Protein AF-X1JDF6-F1 (afdb_monomer_lite)

Foldseek 3Di:
DVDDDDDDDDCCCVVPFADPVDPPAGNVVLVQVVCVVVVPALVNLLVVLLVVLVVLVVCQVVCVCVVFFDWDWDQDPVGIDIDGGDDPSVPDDSVCSVVFQADRDNPGRDGPSSDDDDDDDDHDDDDDDPVVCVVVVHDDPDDQLFFFFFDDDPSNVVCRVVVRVVVRQVSSVHDPVVD

Organism: NCBI:txid412755

Sequence (179 aa):
YRIGHDRIFDHMMLDGLEDAYEPGRSMGTFGEDCAAKYQFTREQQDHFATTSAQRAVAATTSGAFDAEITPVTVASRKGEAVIRTDEAPGKVKLDKIPTLKPAFKKDGTITAASSSSISDGAAALVLMRASSAAERGLSPLARIVSHAVFAHEPSWFATAPIGATQKALARAGWSVQDV

Structure (mmCIF, N/CA/C/O backbone):
data_AF-X1JDF6-F1
#
_entry.id   AF-X1JDF6-F1
#
loop_
_atom_site.group_PDB
_atom_site.id
_atom_site.type_symbol
_atom_site.label_atom_id
_atom_site.label_alt_id
_atom_site.label_comp_id
_atom_site.label_asym_id
_atom_site.label_entity_id
_atom_site.label_seq_id
_atom_site.pdbx_PDB_ins_code
_atom_site.Cartn_x
_atom_site.Cartn_y
_atom_site.Cartn_z
_atom_site.occupancy
_atom_site.B_iso_or_equiv
_atom_site.auth_seq_id
_atom_site.auth_comp_id
_atom_site.auth_asym_id
_atom_site.auth_atom_id
_atom_site.pdbx_PDB_model_num
ATOM 1 N N . TYR A 1 1 ? 27.705 -24.446 5.074 1.00 73.88 1 TYR A N 1
ATOM 2 C CA . TYR A 1 1 ? 28.050 -25.491 4.082 1.00 73.88 1 TYR A CA 1
ATOM 3 C C . TYR A 1 1 ? 29.307 -26.207 4.511 1.00 73.88 1 TYR A C 1
ATOM 5 O O . TYR A 1 1 ? 30.134 -25.596 5.172 1.00 73.88 1 TYR A O 1
ATOM 13 N N . ARG A 1 2 ? 29.445 -27.492 4.172 1.00 83.31 2 ARG A N 1
ATOM 14 C CA . ARG A 1 2 ? 30.627 -28.289 4.540 1.00 83.31 2 ARG A CA 1
ATOM 15 C C . ARG A 1 2 ? 31.904 -27.772 3.856 1.00 83.31 2 ARG A C 1
ATOM 17 O O . ARG A 1 2 ? 32.936 -27.710 4.505 1.00 83.31 2 ARG A O 1
ATOM 24 N N . ILE A 1 3 ? 31.814 -27.373 2.584 1.00 90.31 3 ILE A N 1
ATOM 25 C CA . ILE A 1 3 ? 32.816 -26.612 1.814 1.00 90.31 3 ILE A CA 1
ATOM 26 C C . ILE A 1 3 ? 32.129 -26.109 0.522 1.00 90.31 3 ILE A C 1
ATOM 28 O O . ILE A 1 3 ? 31.373 -26.877 -0.070 1.00 90.31 3 ILE A O 1
ATOM 32 N N . GLY A 1 4 ? 32.316 -24.848 0.109 1.00 93.50 4 GLY A N 1
ATOM 33 C CA . GLY A 1 4 ? 31.694 -24.269 -1.103 1.00 93.50 4 GLY A CA 1
ATOM 34 C C . GLY A 1 4 ? 31.010 -22.908 -0.896 1.00 93.50 4 GLY A C 1
ATOM 35 O O . GLY A 1 4 ? 30.831 -22.469 0.240 1.00 93.50 4 GLY A O 1
ATOM 36 N N . HIS A 1 5 ? 30.656 -22.239 -2.000 1.00 94.12 5 HIS A N 1
ATOM 37 C CA . HIS A 1 5 ? 29.912 -20.970 -2.000 1.00 94.12 5 HIS A CA 1
ATOM 38 C C . HIS A 1 5 ? 28.422 -21.175 -1.724 1.00 94.12 5 HIS A C 1
ATOM 40 O O . HIS A 1 5 ? 27.876 -22.231 -2.036 1.00 94.12 5 HIS A O 1
ATOM 46 N N . ASP A 1 6 ? 27.772 -20.134 -1.204 1.00 94.69 6 ASP A N 1
ATOM 47 C CA . ASP A 1 6 ? 26.321 -20.086 -1.056 1.00 94.69 6 ASP A CA 1
ATOM 48 C C . ASP A 1 6 ? 25.764 -18.658 -1.212 1.00 94.69 6 ASP A C 1
ATOM 50 O O . ASP A 1 6 ? 26.532 -17.698 -1.328 1.00 94.69 6 ASP A O 1
ATOM 54 N N . ARG A 1 7 ? 24.433 -18.530 -1.246 1.00 92.38 7 ARG A N 1
ATOM 55 C CA . ARG A 1 7 ? 23.670 -17.286 -1.353 1.00 92.38 7 ARG A CA 1
ATOM 56 C C . ARG A 1 7 ? 23.027 -16.915 -0.018 1.00 92.38 7 ARG A C 1
ATOM 58 O O . ARG A 1 7 ? 22.462 -17.752 0.673 1.00 92.38 7 ARG A O 1
ATOM 65 N N . ILE A 1 8 ? 23.054 -15.625 0.296 1.00 94.75 8 ILE A N 1
ATOM 66 C CA . ILE A 1 8 ? 22.230 -15.037 1.355 1.00 94.75 8 ILE A CA 1
ATOM 67 C C . ILE A 1 8 ? 20.992 -14.454 0.680 1.00 94.75 8 ILE A C 1
ATOM 69 O O . ILE A 1 8 ? 21.126 -13.699 -0.284 1.00 94.75 8 ILE A O 1
ATOM 73 N N . PHE A 1 9 ? 19.811 -14.814 1.173 1.00 94.25 9 PHE A N 1
ATOM 74 C CA . PHE A 1 9 ? 18.543 -14.314 0.656 1.00 94.25 9 PHE A CA 1
ATOM 75 C C . PHE A 1 9 ? 18.044 -13.136 1.490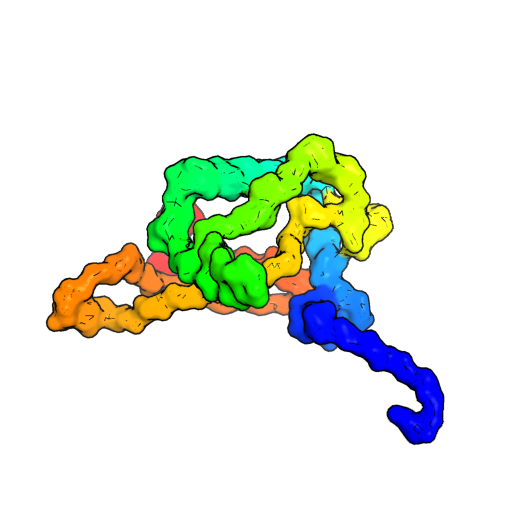 1.00 94.25 9 PHE A C 1
ATOM 77 O O . PHE A 1 9 ? 18.153 -13.136 2.717 1.00 94.25 9 PHE A O 1
ATOM 84 N N . ASP A 1 10 ? 17.487 -12.140 0.807 1.00 95.69 10 ASP A N 1
ATOM 85 C CA . ASP A 1 10 ? 16.734 -11.062 1.436 1.00 95.69 10 ASP A CA 1
ATOM 86 C C . ASP A 1 10 ? 15.308 -11.561 1.704 1.00 95.69 10 ASP A C 1
ATOM 88 O O . ASP A 1 10 ? 14.574 -11.860 0.763 1.00 95.69 10 ASP A O 1
ATOM 92 N N . HIS A 1 11 ? 14.925 -11.672 2.978 1.00 96.19 11 HIS A N 1
ATOM 93 C CA . HIS A 1 11 ? 13.608 -12.185 3.366 1.00 96.19 11 HIS A CA 1
ATOM 94 C C . HIS A 1 11 ? 12.451 -11.278 2.922 1.00 96.19 11 HIS A C 1
ATOM 96 O O . HIS A 1 11 ? 11.382 -11.777 2.599 1.00 96.19 11 HIS A O 1
ATOM 102 N N . MET A 1 12 ? 12.648 -9.957 2.849 1.00 95.69 12 MET A N 1
ATOM 103 C CA . MET A 1 12 ? 11.604 -9.040 2.388 1.00 95.69 12 MET A CA 1
ATOM 104 C C . MET A 1 12 ? 11.273 -9.328 0.923 1.00 95.69 12 MET A C 1
ATOM 106 O O . MET A 1 12 ? 10.104 -9.353 0.538 1.00 95.69 12 MET A O 1
ATOM 110 N N . MET A 1 13 ? 12.307 -9.578 0.114 1.00 93.38 13 MET A N 1
ATOM 111 C CA . MET A 1 13 ? 12.119 -10.006 -1.267 1.00 93.38 13 MET A CA 1
ATOM 112 C C . MET A 1 13 ? 11.518 -11.408 -1.327 1.00 93.38 13 MET A C 1
ATOM 114 O O . MET A 1 13 ? 10.443 -11.567 -1.892 1.00 93.38 13 MET A O 1
ATOM 118 N N . LEU A 1 14 ? 12.170 -12.394 -0.709 1.00 95.25 14 LEU A N 1
ATOM 119 C CA . LEU A 1 14 ? 11.804 -13.806 -0.830 1.00 95.25 14 LEU A CA 1
ATOM 120 C C . LEU A 1 14 ? 10.397 -14.117 -0.299 1.00 95.25 14 LEU A C 1
ATOM 122 O O . LEU A 1 14 ? 9.654 -14.848 -0.946 1.00 95.25 14 LEU A O 1
ATOM 126 N N . ASP A 1 15 ? 10.029 -13.563 0.857 1.00 95.50 15 ASP A N 1
ATOM 127 C CA . ASP A 1 15 ? 8.782 -13.917 1.542 1.00 95.50 15 ASP A CA 1
ATOM 128 C C . ASP A 1 15 ? 7.608 -13.008 1.142 1.00 95.50 15 ASP A C 1
ATOM 130 O O . ASP A 1 15 ? 6.449 -13.384 1.327 1.00 95.50 15 ASP A O 1
ATOM 134 N N . GLY A 1 16 ? 7.885 -11.801 0.628 1.00 95.00 16 GLY A N 1
ATOM 135 C CA . GLY A 1 16 ? 6.864 -10.768 0.418 1.00 95.00 16 GLY A CA 1
ATOM 136 C C . GLY A 1 16 ? 6.737 -10.212 -1.002 1.00 95.00 16 GLY A C 1
ATOM 137 O O . GLY A 1 16 ? 5.656 -9.746 -1.361 1.00 95.00 16 GLY A O 1
ATOM 138 N N . LEU A 1 17 ? 7.809 -10.210 -1.804 1.00 95.38 17 LEU A N 1
ATOM 139 C CA . LEU A 1 17 ? 7.871 -9.443 -3.063 1.00 95.38 17 LEU A CA 1
ATOM 140 C C . LEU A 1 17 ? 8.371 -10.248 -4.270 1.00 95.38 17 LEU A C 1
ATOM 142 O O . LEU A 1 17 ? 8.494 -9.694 -5.368 1.00 95.38 17 LEU A O 1
ATOM 146 N N . GLU A 1 18 ? 8.652 -11.529 -4.085 1.00 94.88 18 GLU A N 1
ATOM 147 C CA . GLU A 1 18 ? 9.045 -12.478 -5.116 1.00 94.88 18 GLU A CA 1
ATOM 148 C C . GLU A 1 18 ? 7.929 -13.501 -5.320 1.00 94.88 18 GLU A C 1
ATOM 150 O O . GLU A 1 18 ? 7.238 -13.893 -4.380 1.00 94.88 18 GLU A O 1
ATOM 155 N N . ASP A 1 19 ? 7.705 -13.896 -6.569 1.00 94.56 19 ASP A N 1
ATOM 156 C CA . ASP A 1 19 ? 6.709 -14.912 -6.871 1.00 94.56 19 ASP A CA 1
ATOM 157 C C . ASP A 1 19 ? 7.171 -16.299 -6.429 1.00 94.56 19 ASP A C 1
ATOM 159 O O . ASP A 1 19 ? 8.287 -16.733 -6.713 1.00 94.56 19 ASP A O 1
ATOM 163 N N . ALA A 1 20 ? 6.270 -17.028 -5.776 1.00 93.62 20 ALA A N 1
ATOM 164 C CA . ALA A 1 20 ? 6.558 -18.363 -5.268 1.00 93.62 20 ALA A CA 1
ATOM 165 C C . ALA A 1 20 ? 6.642 -19.432 -6.377 1.00 93.62 20 ALA A C 1
ATOM 167 O O . ALA A 1 20 ? 7.152 -20.526 -6.128 1.00 93.62 20 ALA A O 1
ATOM 168 N N . TYR A 1 21 ? 6.120 -19.153 -7.577 1.00 93.62 21 TYR A N 1
ATOM 169 C CA . TYR A 1 21 ? 6.057 -20.103 -8.692 1.00 93.62 21 TYR A CA 1
ATOM 170 C C . TYR A 1 21 ? 7.149 -19.852 -9.741 1.00 93.62 21 TYR A C 1
ATOM 172 O O . TYR A 1 21 ? 7.604 -20.796 -10.391 1.00 93.62 21 TYR A O 1
ATOM 180 N N . GLU A 1 22 ? 7.603 -18.607 -9.875 1.00 92.94 22 GLU A N 1
ATOM 181 C CA . GLU A 1 22 ? 8.681 -18.161 -10.755 1.00 92.94 22 GLU A CA 1
ATOM 182 C C . GLU A 1 22 ? 9.842 -17.563 -9.929 1.00 92.94 22 GLU A C 1
ATOM 184 O O . GLU A 1 22 ? 9.920 -16.343 -9.761 1.00 92.94 22 GLU A O 1
ATOM 189 N N . PRO A 1 23 ? 10.784 -18.394 -9.432 1.00 90.56 23 PRO A N 1
ATOM 190 C CA . PRO A 1 23 ? 11.875 -17.931 -8.576 1.00 90.56 23 PRO A CA 1
ATOM 191 C C . PRO A 1 23 ? 12.688 -16.785 -9.191 1.00 90.56 23 PRO A C 1
ATOM 193 O O . PRO A 1 23 ? 13.127 -16.849 -10.343 1.00 90.56 23 PRO A O 1
ATOM 196 N N . GLY A 1 24 ? 12.934 -15.750 -8.396 1.00 89.94 24 GLY A N 1
ATOM 197 C CA . GLY A 1 24 ? 13.622 -14.515 -8.769 1.00 89.94 24 GLY A CA 1
ATOM 198 C C . GLY A 1 24 ? 12.746 -13.476 -9.473 1.00 89.94 24 GLY A C 1
ATOM 199 O O . GLY A 1 24 ? 13.234 -12.385 -9.789 1.00 89.94 24 GLY A O 1
ATOM 200 N N . ARG A 1 25 ? 11.470 -13.773 -9.749 1.00 94.38 25 ARG A N 1
ATOM 201 C CA . ARG A 1 25 ? 10.561 -12.840 -10.418 1.00 94.38 25 ARG A CA 1
ATOM 202 C C . ARG A 1 25 ? 9.895 -11.911 -9.404 1.00 94.38 25 ARG A C 1
ATOM 204 O O . ARG A 1 25 ? 9.072 -12.333 -8.600 1.00 94.38 25 ARG A O 1
ATOM 211 N N . SER A 1 26 ? 10.219 -10.619 -9.467 1.00 94.06 26 SER A N 1
ATOM 212 C CA . SER A 1 26 ? 9.645 -9.627 -8.552 1.00 94.06 26 SER A CA 1
ATOM 213 C C . SER A 1 26 ? 8.203 -9.256 -8.910 1.00 94.06 26 SER A C 1
ATOM 215 O O . SER A 1 26 ? 7.835 -9.196 -10.091 1.00 94.06 26 SER A O 1
ATOM 217 N N . MET A 1 27 ? 7.405 -8.914 -7.892 1.00 94.38 27 MET A N 1
ATOM 218 C CA . MET A 1 27 ? 6.002 -8.497 -8.038 1.00 94.38 27 MET A CA 1
ATOM 219 C C . MET A 1 27 ? 5.808 -7.371 -9.065 1.00 94.38 27 MET A C 1
ATOM 221 O O . MET A 1 27 ? 4.846 -7.375 -9.834 1.00 94.38 27 MET A O 1
ATOM 225 N N . GLY A 1 28 ? 6.751 -6.427 -9.136 1.00 95.38 28 GLY A N 1
ATOM 226 C CA . GLY A 1 28 ? 6.684 -5.307 -10.073 1.00 95.38 28 GLY A CA 1
ATOM 227 C C . GLY A 1 28 ? 6.704 -5.719 -11.549 1.00 95.38 28 GLY A C 1
ATOM 228 O O . GLY A 1 28 ? 6.126 -5.022 -12.380 1.00 95.38 28 GLY A O 1
ATOM 229 N N . THR A 1 29 ? 7.280 -6.877 -11.894 1.00 96.31 29 THR A N 1
ATOM 230 C CA . THR A 1 29 ? 7.260 -7.380 -13.281 1.00 96.31 29 THR A CA 1
ATOM 231 C C . THR A 1 29 ? 5.867 -7.818 -13.734 1.00 96.31 29 THR A C 1
ATOM 233 O O . THR A 1 29 ? 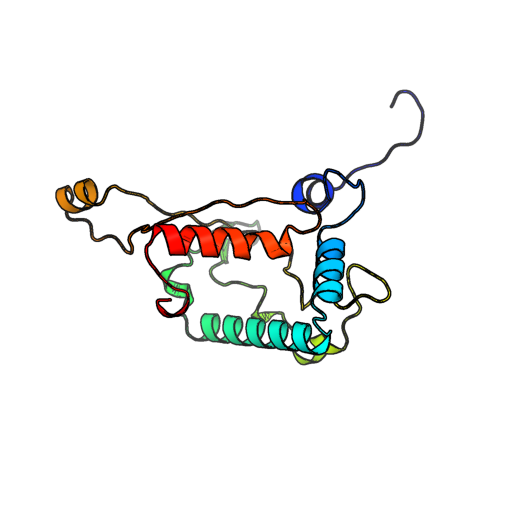5.530 -7.645 -14.901 1.00 96.31 29 THR A O 1
ATOM 236 N N . PHE A 1 30 ? 5.019 -8.325 -12.835 1.00 96.31 30 PHE A N 1
ATOM 237 C CA . PHE A 1 30 ? 3.612 -8.603 -13.153 1.00 96.31 30 PHE A CA 1
ATOM 238 C C . PHE A 1 30 ? 2.794 -7.316 -13.274 1.00 96.31 30 PHE A C 1
ATOM 240 O O . PHE A 1 30 ? 1.851 -7.246 -14.061 1.00 96.31 30 PHE A O 1
ATOM 247 N N . GLY A 1 31 ? 3.180 -6.271 -12.535 1.00 96.69 31 GLY A N 1
ATOM 248 C CA . GLY A 1 31 ? 2.663 -4.920 -12.747 1.00 96.69 31 GLY A CA 1
ATOM 249 C C . GLY A 1 31 ? 2.921 -4.437 -14.176 1.00 96.69 31 GLY A C 1
ATOM 250 O O . GLY A 1 31 ? 2.006 -3.930 -14.820 1.00 96.69 31 GLY A O 1
ATOM 251 N N . GLU A 1 32 ? 4.131 -4.654 -14.701 1.00 97.69 32 GLU A N 1
ATOM 252 C CA . GLU A 1 32 ? 4.469 -4.321 -16.094 1.00 97.69 32 GLU A CA 1
ATOM 253 C C . GLU A 1 32 ? 3.643 -5.135 -17.102 1.00 97.69 32 GLU A C 1
ATOM 255 O O . GLU A 1 32 ? 3.158 -4.579 -18.086 1.00 97.69 32 GLU A O 1
ATOM 260 N N . ASP A 1 33 ? 3.420 -6.429 -16.853 1.00 97.06 33 ASP A N 1
ATOM 261 C CA . ASP A 1 33 ? 2.561 -7.263 -17.709 1.00 97.06 33 ASP A CA 1
ATOM 262 C C . ASP A 1 33 ? 1.105 -6.774 -17.706 1.00 97.06 33 ASP A C 1
ATOM 264 O O . ASP A 1 33 ? 0.447 -6.744 -18.751 1.00 97.06 33 ASP A O 1
ATOM 268 N N . CYS A 1 34 ? 0.603 -6.341 -16.546 1.00 97.25 34 CYS A N 1
ATOM 269 C CA . CYS A 1 34 ? -0.706 -5.709 -16.410 1.00 97.25 34 CYS A CA 1
ATOM 270 C C . CYS A 1 34 ? -0.775 -4.396 -17.199 1.00 97.25 34 CYS A C 1
ATOM 272 O O . CYS A 1 34 ? -1.682 -4.219 -18.017 1.00 97.25 34 CYS A O 1
ATOM 274 N N . ALA A 1 35 ? 0.212 -3.514 -17.026 1.00 97.62 35 ALA A N 1
ATOM 275 C CA . ALA A 1 35 ? 0.296 -2.257 -17.761 1.00 97.62 35 ALA A CA 1
ATOM 276 C C . ALA A 1 35 ? 0.326 -2.483 -19.277 1.00 97.62 35 ALA A C 1
ATOM 278 O O . ALA A 1 35 ? -0.421 -1.834 -20.006 1.00 97.62 35 ALA A O 1
ATOM 279 N N . ALA A 1 36 ? 1.107 -3.454 -19.753 1.00 97.38 36 ALA A N 1
ATOM 280 C CA . ALA A 1 36 ? 1.171 -3.803 -21.167 1.00 97.38 36 ALA A CA 1
ATOM 281 C C . ALA A 1 36 ? -0.158 -4.372 -21.691 1.00 97.38 36 ALA A C 1
ATOM 283 O O . ALA A 1 36 ? -0.635 -3.948 -22.744 1.00 97.38 36 ALA A O 1
ATOM 284 N N . LYS A 1 37 ? -0.785 -5.302 -20.955 1.00 97.62 37 LYS A N 1
ATOM 285 C CA . LYS A 1 37 ? -2.049 -5.942 -21.354 1.00 97.62 37 LYS A CA 1
ATOM 286 C C . LYS A 1 37 ? -3.199 -4.948 -21.483 1.00 97.62 37 LYS A C 1
ATOM 288 O O . LYS A 1 37 ? -3.980 -5.051 -22.427 1.00 97.62 37 LYS A O 1
ATOM 293 N N . TYR A 1 38 ? -3.307 -4.015 -20.540 1.00 97.62 38 TYR A N 1
ATOM 294 C CA . TYR A 1 38 ? -4.374 -3.010 -20.509 1.00 97.62 38 TYR A CA 1
ATOM 295 C C . TYR A 1 38 ? -3.958 -1.661 -21.103 1.00 97.62 38 TYR A C 1
ATOM 297 O O . TYR A 1 38 ? -4.748 -0.721 -21.090 1.00 97.62 38 TYR A O 1
ATOM 305 N N . GLN A 1 39 ? -2.748 -1.581 -21.664 1.00 97.88 39 GLN A N 1
ATOM 306 C CA . GLN A 1 39 ? -2.216 -0.411 -22.363 1.00 97.88 39 GLN A CA 1
ATOM 307 C C . GLN A 1 39 ? -2.147 0.853 -21.488 1.00 97.88 39 GLN A C 1
ATOM 309 O O . GLN A 1 39 ? -2.351 1.965 -21.975 1.00 97.88 39 GLN A O 1
ATOM 314 N N . PHE A 1 40 ? -1.836 0.696 -20.198 1.00 97.94 40 PHE A N 1
ATOM 315 C CA . PHE A 1 40 ? -1.618 1.829 -19.300 1.00 97.94 40 PHE A CA 1
ATOM 316 C C . PHE A 1 40 ? -0.294 2.510 -19.624 1.00 97.94 40 PHE A C 1
ATOM 318 O O . PHE A 1 40 ? 0.780 1.938 -19.423 1.00 97.94 40 PHE A O 1
ATOM 325 N N . THR A 1 41 ? -0.360 3.747 -20.107 1.00 98.12 41 THR A N 1
ATOM 326 C CA . THR A 1 41 ? 0.843 4.479 -20.508 1.00 98.12 41 THR A CA 1
ATOM 327 C C . THR A 1 41 ? 1.624 4.972 -19.295 1.00 98.12 41 THR A C 1
ATOM 329 O O . THR A 1 41 ? 1.085 5.136 -18.196 1.00 98.12 41 THR A O 1
ATOM 332 N N . ARG A 1 42 ? 2.912 5.256 -19.502 1.00 97.94 42 ARG A N 1
ATOM 333 C CA . ARG A 1 42 ? 3.775 5.859 -18.482 1.00 97.94 42 ARG A CA 1
ATOM 334 C C . ARG A 1 42 ? 3.183 7.166 -17.947 1.00 97.94 42 ARG A C 1
ATOM 336 O O . ARG A 1 42 ? 3.174 7.394 -16.744 1.00 97.94 42 ARG A O 1
ATOM 343 N N . GLU A 1 43 ? 2.654 8.002 -18.832 1.00 98.12 43 GLU A N 1
ATOM 344 C CA . GLU A 1 43 ? 2.078 9.303 -18.491 1.00 98.12 43 GLU A CA 1
ATOM 345 C C . GLU A 1 43 ? 0.830 9.153 -17.618 1.00 98.12 43 GLU A C 1
ATOM 347 O O . GLU A 1 43 ? 0.648 9.920 -16.675 1.00 98.12 43 GLU A O 1
ATOM 352 N N . GLN A 1 44 ? -0.015 8.151 -17.888 1.00 98.44 44 GLN A N 1
ATOM 353 C CA . GLN A 1 44 ? -1.191 7.858 -17.064 1.00 98.44 44 GLN A CA 1
ATOM 354 C C . GLN A 1 44 ? -0.788 7.408 -15.657 1.00 98.44 44 GLN A C 1
ATOM 356 O O . GLN A 1 44 ? -1.361 7.874 -14.670 1.00 98.44 44 GLN A O 1
ATOM 361 N N . GLN A 1 45 ? 0.218 6.537 -15.561 1.00 98.44 45 GLN A N 1
ATOM 362 C CA . GLN A 1 45 ? 0.742 6.053 -14.283 1.00 98.44 45 GLN A CA 1
ATOM 363 C C . GLN A 1 45 ? 1.378 7.190 -13.469 1.00 98.44 45 GLN A C 1
ATOM 365 O O . GLN A 1 45 ? 1.073 7.348 -12.287 1.00 98.44 45 GLN A O 1
ATOM 370 N N . ASP A 1 46 ? 2.199 8.029 -14.104 1.00 98.25 46 ASP A N 1
ATOM 371 C CA . ASP A 1 46 ? 2.827 9.191 -13.466 1.00 98.25 46 ASP A CA 1
ATOM 372 C C . ASP A 1 46 ? 1.791 10.239 -13.038 1.00 98.25 46 ASP A C 1
ATOM 374 O O . ASP A 1 46 ? 1.902 10.824 -11.957 1.00 98.25 46 ASP A O 1
ATOM 378 N N . HIS A 1 47 ? 0.755 10.464 -13.851 1.00 98.31 47 HIS A N 1
ATOM 379 C CA . HIS A 1 47 ? -0.350 11.355 -13.504 1.00 98.31 47 HIS A CA 1
ATOM 380 C C . HIS A 1 47 ? -1.123 10.845 -12.282 1.00 98.31 47 HIS A C 1
ATOM 382 O O . HIS A 1 47 ? -1.417 11.619 -11.364 1.00 98.31 47 HIS A O 1
ATOM 388 N N . PHE A 1 48 ? -1.411 9.542 -12.234 1.00 98.25 48 PHE A N 1
ATOM 389 C CA . PHE A 1 48 ? -2.060 8.919 -11.084 1.00 98.25 48 PHE A CA 1
ATOM 390 C C . PHE A 1 48 ? -1.195 9.030 -9.821 1.00 98.25 48 PHE A C 1
ATOM 392 O O . PHE A 1 48 ? -1.686 9.468 -8.780 1.00 98.25 48 PHE A O 1
ATOM 399 N N . ALA A 1 49 ? 0.101 8.726 -9.922 1.00 97.56 49 ALA A N 1
ATOM 400 C CA . ALA A 1 49 ? 1.057 8.856 -8.822 1.00 97.56 49 ALA A CA 1
ATOM 401 C C . ALA A 1 49 ? 1.146 10.297 -8.294 1.00 97.56 49 ALA A C 1
ATOM 403 O O . ALA A 1 49 ? 1.074 10.531 -7.087 1.00 97.56 49 ALA A O 1
ATOM 404 N N . THR A 1 50 ? 1.225 11.273 -9.202 1.00 97.62 50 THR A N 1
ATOM 405 C CA . THR A 1 50 ? 1.241 12.707 -8.873 1.00 97.62 50 THR A CA 1
ATOM 406 C C . THR A 1 50 ? -0.027 13.108 -8.125 1.00 97.62 50 THR A C 1
ATOM 408 O O . THR A 1 50 ? 0.043 13.740 -7.072 1.00 97.62 50 THR A O 1
ATOM 411 N N . THR A 1 51 ? -1.187 12.697 -8.639 1.00 98.12 51 THR A N 1
ATOM 412 C CA . THR A 1 51 ? -2.488 12.994 -8.028 1.00 98.12 51 THR A CA 1
ATOM 413 C C . THR A 1 51 ? -2.610 12.360 -6.641 1.00 98.12 51 THR A C 1
ATOM 415 O O . THR A 1 51 ? -3.097 13.000 -5.710 1.00 98.12 51 THR A O 1
ATOM 418 N N . SER A 1 52 ? -2.139 11.120 -6.483 1.00 97.81 52 SER A N 1
ATOM 419 C CA . SER A 1 52 ? -2.115 10.409 -5.201 1.00 97.81 52 SER A CA 1
ATOM 420 C C . SER A 1 52 ? -1.258 11.143 -4.166 1.00 97.81 52 SER A C 1
ATOM 422 O O . SER A 1 52 ? -1.741 11.468 -3.081 1.00 97.81 52 SER A O 1
ATOM 424 N N . ALA A 1 53 ? -0.025 11.514 -4.529 1.00 96.94 53 ALA A N 1
ATOM 425 C CA . ALA A 1 53 ? 0.879 12.250 -3.647 1.00 96.94 53 ALA A CA 1
ATOM 426 C C . ALA A 1 53 ? 0.306 13.618 -3.238 1.00 96.94 53 ALA A C 1
ATOM 428 O O . ALA A 1 53 ? 0.349 13.979 -2.063 1.00 96.94 53 ALA A O 1
ATOM 429 N N . GLN A 1 54 ? -0.292 14.360 -4.176 1.00 97.69 54 GLN A N 1
ATOM 430 C CA . GLN A 1 54 ? -0.935 15.645 -3.880 1.00 97.69 54 GLN A CA 1
ATOM 431 C C . GLN A 1 54 ? -2.107 15.499 -2.905 1.00 97.69 54 GLN A C 1
ATOM 433 O O . GLN A 1 54 ? -2.217 16.280 -1.960 1.00 97.69 54 GLN A O 1
ATOM 438 N N . ARG A 1 55 ? -2.966 14.491 -3.105 1.00 98.25 55 ARG A N 1
ATOM 439 C CA . ARG A 1 55 ? -4.095 14.208 -2.205 1.00 98.25 55 ARG A CA 1
ATOM 440 C C . ARG A 1 55 ? -3.621 13.822 -0.810 1.00 98.25 55 ARG A C 1
ATOM 442 O O . ARG A 1 55 ? -4.171 14.329 0.160 1.00 98.25 55 ARG A O 1
ATOM 449 N N . ALA A 1 56 ? -2.589 12.986 -0.710 1.00 97.31 56 ALA A N 1
ATOM 450 C CA . ALA A 1 56 ? -2.021 12.585 0.571 1.00 97.31 56 ALA A CA 1
ATOM 451 C C . ALA A 1 56 ? -1.420 13.786 1.323 1.00 97.31 56 ALA A C 1
ATOM 453 O O . ALA A 1 56 ? -1.761 14.007 2.480 1.00 97.31 56 ALA A O 1
ATOM 454 N N . VAL A 1 57 ? -0.625 14.632 0.653 1.00 97.31 57 VAL A N 1
ATOM 455 C CA . VAL A 1 57 ? -0.090 15.867 1.258 1.00 97.31 57 VAL A CA 1
ATOM 456 C C . VAL A 1 57 ? -1.213 16.805 1.704 1.00 97.31 57 VAL A C 1
ATOM 458 O O . VAL A 1 57 ? -1.137 17.371 2.795 1.00 97.31 57 VAL A O 1
ATOM 461 N N . ALA A 1 58 ? -2.267 16.965 0.899 1.00 98.12 58 ALA A N 1
ATOM 462 C CA . ALA A 1 58 ? -3.419 17.783 1.265 1.00 98.12 58 ALA A CA 1
ATOM 463 C C . ALA A 1 58 ? -4.156 17.224 2.493 1.00 98.12 58 ALA A C 1
ATOM 465 O O . ALA A 1 58 ? -4.431 17.979 3.424 1.00 98.12 58 ALA A O 1
ATOM 466 N N . ALA A 1 59 ? -4.412 15.912 2.534 1.00 98.12 59 ALA A N 1
ATOM 467 C CA . ALA A 1 59 ? -5.049 15.237 3.663 1.00 98.12 59 ALA A CA 1
ATOM 468 C C . ALA A 1 59 ? -4.237 15.422 4.954 1.00 98.12 59 ALA A C 1
ATOM 470 O O . ALA A 1 59 ? -4.782 15.906 5.947 1.00 98.12 59 ALA A O 1
ATOM 471 N N . THR A 1 60 ? -2.923 15.177 4.907 1.00 97.00 60 THR A N 1
ATOM 472 C CA . THR A 1 60 ? -2.008 15.425 6.030 1.00 97.00 60 THR A CA 1
ATOM 473 C C . THR A 1 60 ? -2.019 16.890 6.467 1.00 97.00 60 THR A C 1
ATOM 475 O O . THR A 1 60 ? -2.150 17.178 7.651 1.00 97.00 60 THR A O 1
ATOM 478 N N . THR A 1 61 ? -1.925 17.834 5.526 1.00 96.75 61 THR A N 1
ATOM 479 C CA . THR A 1 61 ? -1.887 19.276 5.841 1.00 96.75 61 THR A CA 1
ATOM 480 C C . THR A 1 61 ? -3.200 19.764 6.454 1.00 96.75 61 THR A C 1
ATOM 482 O O . THR A 1 61 ? -3.195 20.648 7.305 1.00 96.75 61 THR A O 1
ATOM 485 N N . SER A 1 62 ? 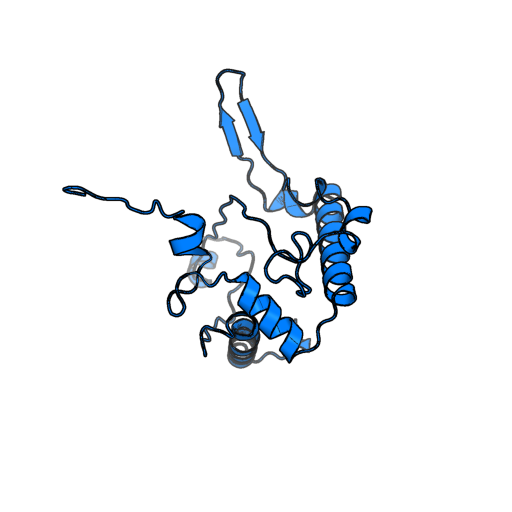-4.327 19.191 6.027 1.00 97.88 62 SER A N 1
ATOM 486 C CA . SER A 1 62 ? -5.657 19.527 6.546 1.00 97.88 62 SER A CA 1
ATOM 487 C C . SER A 1 62 ? -5.994 18.876 7.894 1.00 97.88 62 SER A C 1
ATOM 489 O O . SER A 1 62 ? -7.025 19.215 8.468 1.00 97.88 62 SER A O 1
ATOM 491 N N . GLY A 1 63 ? -5.163 17.951 8.391 1.00 97.38 63 GLY A N 1
ATOM 492 C CA . GLY A 1 63 ? -5.446 17.172 9.602 1.00 97.38 63 GLY A CA 1
ATOM 493 C C . GLY A 1 63 ? -6.476 16.054 9.398 1.00 97.38 63 GLY A C 1
ATOM 494 O O . GLY A 1 63 ? -7.031 15.544 10.367 1.00 97.38 63 GLY A O 1
ATOM 495 N N . ALA A 1 64 ? -6.754 15.644 8.153 1.00 98.00 64 ALA A N 1
ATOM 496 C CA . ALA A 1 64 ? -7.766 14.622 7.858 1.00 98.00 64 ALA A CA 1
ATOM 497 C C . ALA A 1 64 ? -7.449 13.257 8.497 1.00 98.00 64 ALA A C 1
ATOM 499 O O . ALA A 1 64 ? -8.368 12.508 8.813 1.00 98.00 64 ALA A O 1
ATOM 500 N N . PHE A 1 65 ? -6.165 12.960 8.721 1.00 98.06 65 PHE A N 1
ATOM 501 C CA . PHE A 1 65 ? -5.712 11.720 9.356 1.00 98.06 65 PHE A CA 1
ATOM 502 C C . PHE A 1 65 ? -5.562 11.819 10.884 1.00 98.06 65 PHE A C 1
ATOM 504 O O . PHE A 1 65 ? -5.300 10.810 11.540 1.00 98.06 65 PHE A O 1
ATOM 511 N N . ASP A 1 66 ? -5.756 13.000 11.484 1.00 97.06 66 ASP A N 1
ATOM 512 C CA . ASP A 1 66 ? -5.517 13.212 12.921 1.00 97.06 66 ASP A CA 1
ATOM 513 C C . ASP A 1 66 ? -6.425 12.336 13.800 1.00 97.06 66 ASP A C 1
ATOM 515 O O . ASP A 1 66 ? -6.053 11.972 14.914 1.00 97.06 66 ASP A O 1
ATOM 519 N N . ALA A 1 67 ? -7.614 11.984 13.301 1.00 96.56 67 ALA A N 1
ATOM 520 C CA . ALA A 1 67 ? -8.575 11.147 14.014 1.00 96.56 67 ALA A CA 1
ATOM 521 C C . ALA A 1 67 ? -8.235 9.645 13.984 1.00 96.56 67 ALA A C 1
ATOM 523 O O . ALA A 1 67 ? -8.701 8.908 14.853 1.00 96.56 67 ALA A O 1
ATOM 524 N N . GLU A 1 68 ? -7.459 9.181 13.000 1.00 97.56 68 GLU A N 1
ATOM 525 C CA . GLU A 1 68 ? -7.154 7.755 12.800 1.00 97.56 68 GLU A CA 1
ATOM 526 C C . GLU A 1 68 ? -5.715 7.374 13.180 1.00 97.56 68 GLU A C 1
ATOM 528 O O . GLU A 1 68 ? -5.467 6.224 13.553 1.00 97.56 68 GLU A O 1
ATOM 533 N N . ILE A 1 69 ? -4.772 8.323 13.170 1.00 98.12 69 ILE A N 1
ATOM 534 C CA . ILE A 1 69 ? -3.379 8.063 13.551 1.00 98.12 69 ILE A CA 1
ATOM 535 C C . ILE A 1 69 ? -3.214 8.122 15.072 1.00 98.12 69 ILE A C 1
ATOM 537 O O . ILE A 1 69 ? -3.293 9.177 15.700 1.00 98.12 69 ILE A O 1
ATOM 541 N N . THR A 1 70 ? -2.876 6.981 15.672 1.00 98.00 70 THR A N 1
ATOM 542 C CA . THR A 1 70 ? -2.395 6.931 17.060 1.00 98.00 70 THR A CA 1
ATOM 543 C C . THR A 1 70 ? -0.890 7.231 17.099 1.00 98.00 70 THR A C 1
ATOM 545 O O . THR A 1 70 ? -0.128 6.510 16.453 1.00 98.00 70 THR A O 1
ATOM 548 N N . PRO A 1 71 ? -0.422 8.250 17.850 1.00 97.56 71 PRO A N 1
ATOM 549 C CA . PRO A 1 71 ? 1.001 8.566 17.934 1.00 97.56 71 PRO A CA 1
ATOM 550 C C . PRO A 1 71 ? 1.839 7.424 18.518 1.00 97.56 71 PRO A C 1
ATOM 552 O O . PRO A 1 71 ? 1.463 6.808 19.515 1.00 97.56 71 PRO A O 1
ATOM 555 N N . VAL A 1 72 ? 3.020 7.203 17.944 1.00 97.81 72 VAL A N 1
ATOM 556 C CA . VAL A 1 72 ? 4.015 6.238 18.421 1.00 97.81 72 VAL A CA 1
ATOM 557 C C . VAL A 1 72 ? 5.218 6.992 18.978 1.00 97.81 72 VAL A C 1
ATOM 559 O O . VAL A 1 72 ? 5.899 7.715 18.252 1.00 97.81 72 VAL A O 1
ATOM 562 N N . THR A 1 73 ? 5.508 6.813 20.267 1.00 97.81 73 THR A N 1
ATOM 563 C CA . THR A 1 73 ? 6.706 7.382 20.900 1.00 97.81 73 THR A CA 1
ATOM 564 C C . THR A 1 73 ? 7.877 6.417 20.774 1.00 97.81 73 THR A C 1
ATOM 566 O O . THR A 1 73 ? 7.829 5.292 21.270 1.00 97.81 73 THR A O 1
ATOM 569 N N . VAL A 1 74 ? 8.953 6.871 20.137 1.00 96.31 74 VAL A N 1
ATOM 570 C CA . VAL A 1 74 ? 10.195 6.118 19.958 1.00 96.31 74 VAL A CA 1
ATOM 571 C C . VAL A 1 74 ? 11.263 6.694 20.880 1.00 96.31 74 VAL A C 1
ATOM 573 O O . VAL A 1 74 ? 11.717 7.826 20.701 1.00 96.31 74 VAL A O 1
ATOM 576 N N . ALA A 1 75 ? 11.681 5.906 21.867 1.00 96.50 75 ALA A N 1
ATOM 577 C CA . ALA A 1 75 ? 12.757 6.274 22.777 1.00 96.50 75 ALA A CA 1
ATOM 578 C C . ALA A 1 75 ? 14.132 5.964 22.168 1.00 96.50 75 ALA A C 1
ATOM 580 O O . ALA A 1 75 ? 14.374 4.883 21.630 1.00 96.50 75 ALA A O 1
ATOM 581 N N . SER A 1 76 ? 15.065 6.906 22.291 1.00 95.12 76 SER A N 1
ATOM 582 C CA . SER A 1 76 ? 16.457 6.747 21.868 1.00 95.12 76 SER A CA 1
ATOM 583 C C . SER A 1 76 ? 17.419 7.260 22.941 1.00 95.12 76 SER A C 1
ATOM 585 O O . SER A 1 76 ? 17.034 7.983 23.858 1.00 95.12 76 SER A O 1
ATOM 587 N N . ARG A 1 77 ? 18.720 6.977 22.787 1.00 95.50 77 ARG A N 1
ATOM 588 C CA . ARG A 1 77 ? 19.767 7.540 23.666 1.00 95.50 77 ARG A CA 1
ATOM 589 C C . ARG A 1 77 ? 19.807 9.076 23.672 1.00 95.50 77 ARG A C 1
ATOM 591 O O . ARG A 1 77 ? 20.374 9.648 24.593 1.00 95.50 77 ARG A O 1
ATOM 598 N N . LYS A 1 78 ? 19.266 9.733 22.639 1.00 92.88 78 LYS A N 1
ATOM 599 C CA . LYS A 1 78 ? 19.251 11.199 22.489 1.00 92.88 78 LYS A CA 1
ATOM 600 C C . LYS A 1 78 ? 17.942 11.840 22.975 1.00 92.88 78 LYS A C 1
ATOM 602 O O . LYS A 1 78 ? 17.807 13.053 22.866 1.00 92.88 78 LYS A O 1
ATOM 607 N N . GLY A 1 79 ? 17.001 11.042 23.483 1.00 95.50 79 GLY A N 1
ATOM 608 C CA . GLY A 1 79 ? 15.659 11.476 23.871 1.00 95.50 79 GLY A CA 1
ATOM 609 C C . GLY A 1 79 ? 14.563 10.740 23.104 1.00 95.50 79 GLY A C 1
ATOM 610 O O . GLY A 1 79 ? 14.832 9.789 22.361 1.00 95.50 79 GLY A O 1
ATOM 611 N N . GLU A 1 80 ? 13.328 11.187 23.300 1.00 97.19 80 GLU A N 1
ATOM 612 C CA . GLU A 1 80 ? 12.127 10.614 22.692 1.00 97.19 80 GLU A CA 1
ATOM 613 C C . GLU A 1 80 ? 11.682 11.414 21.465 1.00 97.19 80 GLU A C 1
ATOM 615 O O . GLU A 1 80 ? 11.781 12.642 21.434 1.00 97.19 80 GLU A O 1
ATOM 620 N N . ALA A 1 81 ? 11.169 10.710 20.458 1.00 96.38 81 ALA A N 1
ATOM 621 C CA . ALA A 1 81 ? 10.515 11.296 19.296 1.00 96.38 81 ALA A CA 1
ATOM 622 C C . ALA A 1 81 ? 9.092 10.745 19.182 1.00 96.38 81 ALA A C 1
ATOM 624 O O . ALA A 1 81 ? 8.886 9.538 19.274 1.00 96.38 81 ALA A O 1
ATOM 625 N N . VAL A 1 82 ? 8.115 11.623 18.965 1.00 97.31 82 VAL A N 1
ATOM 626 C CA . VAL A 1 82 ? 6.718 11.229 18.750 1.00 97.31 82 VAL A CA 1
ATOM 627 C C . VAL A 1 82 ? 6.432 11.229 17.253 1.00 97.31 82 VAL A C 1
ATOM 629 O O . VAL A 1 82 ? 6.503 12.273 16.605 1.00 97.31 82 VAL A O 1
ATOM 632 N N . ILE A 1 83 ? 6.102 10.061 16.711 1.00 97.00 83 ILE A N 1
ATOM 633 C CA . ILE A 1 83 ? 5.739 9.861 15.309 1.00 97.00 83 ILE A CA 1
ATOM 634 C C . ILE A 1 83 ? 4.216 9.828 15.206 1.00 97.00 83 ILE A C 1
ATOM 636 O O . ILE A 1 83 ? 3.567 9.012 15.852 1.00 97.00 83 ILE A O 1
ATOM 640 N N . ARG A 1 84 ? 3.637 10.738 14.421 1.00 96.94 84 ARG A N 1
ATOM 641 C CA . ARG A 1 84 ? 2.176 10.880 14.260 1.00 96.94 84 ARG A CA 1
ATOM 642 C C . ARG A 1 84 ? 1.756 11.331 12.859 1.00 96.94 84 ARG A C 1
ATOM 644 O O . ARG A 1 84 ? 0.678 11.881 12.679 1.00 96.94 84 ARG A O 1
ATOM 651 N N . THR A 1 85 ? 2.654 11.214 11.890 1.00 96.56 85 THR A N 1
ATOM 652 C CA . THR A 1 85 ? 2.457 11.743 10.540 1.00 96.56 85 THR A CA 1
ATOM 653 C C . THR A 1 85 ? 3.067 10.778 9.544 1.00 96.56 85 THR A C 1
ATOM 655 O O . THR A 1 85 ? 4.217 10.375 9.724 1.00 96.56 85 THR A O 1
ATOM 658 N N . ASP A 1 86 ? 2.321 10.452 8.490 1.00 96.81 86 ASP A N 1
ATOM 659 C CA . ASP A 1 86 ? 2.840 9.672 7.371 1.00 96.81 86 ASP A CA 1
ATOM 660 C C . ASP A 1 86 ? 3.967 10.435 6.677 1.00 96.81 86 ASP A C 1
ATOM 662 O O . ASP A 1 86 ? 3.777 11.512 6.107 1.00 96.81 86 ASP A O 1
ATOM 666 N N . GLU A 1 87 ? 5.175 9.884 6.736 1.00 95.44 87 GLU A N 1
ATOM 667 C CA . GLU A 1 87 ? 6.365 10.603 6.288 1.00 95.44 87 GLU A CA 1
ATOM 668 C C . GLU A 1 87 ? 6.582 10.567 4.770 1.00 95.44 87 GLU A C 1
ATOM 670 O O . GLU A 1 87 ? 7.229 11.461 4.219 1.00 95.44 87 GLU A O 1
ATOM 675 N N . ALA A 1 88 ? 6.074 9.538 4.086 1.00 94.19 88 ALA A N 1
ATOM 676 C CA . ALA A 1 88 ? 6.375 9.292 2.678 1.00 94.19 88 ALA A CA 1
ATOM 677 C C . ALA A 1 88 ? 5.775 10.351 1.731 1.00 94.19 88 ALA A C 1
ATOM 679 O O . ALA A 1 88 ? 6.529 10.868 0.899 1.00 94.19 88 ALA A O 1
ATOM 680 N N . PRO A 1 89 ? 4.491 10.758 1.856 1.00 94.50 89 PRO A N 1
ATOM 681 C CA . PRO A 1 89 ? 3.889 11.724 0.933 1.00 94.50 89 PRO A CA 1
ATOM 682 C C . PRO A 1 89 ? 4.642 13.058 0.850 1.00 94.50 89 PRO A C 1
ATOM 684 O O . PRO A 1 89 ? 4.877 13.569 -0.243 1.00 94.50 89 PRO A O 1
ATOM 687 N N . GLY A 1 90 ? 5.094 13.594 1.990 1.00 93.06 90 GLY A N 1
ATOM 688 C CA . GLY A 1 90 ? 5.815 14.872 2.050 1.00 93.06 90 GLY A CA 1
ATOM 689 C C . GLY A 1 90 ? 7.219 14.843 1.432 1.00 93.06 90 GLY A C 1
ATOM 690 O O . GLY A 1 90 ? 7.792 15.897 1.159 1.00 93.06 90 GLY A O 1
ATOM 691 N N . LYS A 1 91 ? 7.784 13.653 1.191 1.00 94.19 91 LYS A N 1
ATOM 692 C CA . LYS A 1 91 ? 9.112 13.475 0.580 1.00 94.19 91 LYS A CA 1
ATOM 693 C C . LYS A 1 91 ? 9.057 13.372 -0.950 1.00 94.19 91 LYS A C 1
ATOM 695 O O . LYS A 1 91 ? 10.108 13.407 -1.597 1.00 94.19 91 LYS A O 1
ATOM 700 N N . VAL A 1 92 ? 7.867 13.245 -1.544 1.00 94.00 92 VAL A N 1
ATOM 701 C CA . VAL A 1 92 ? 7.708 13.076 -2.995 1.00 94.00 92 VAL A CA 1
ATOM 702 C C . VAL A 1 92 ? 8.041 14.377 -3.729 1.00 94.00 92 VAL A C 1
ATOM 704 O O . VAL A 1 92 ? 7.417 15.416 -3.524 1.00 94.00 92 VAL A O 1
ATOM 707 N N . LYS A 1 93 ? 9.007 14.312 -4.650 1.00 95.31 93 LYS A N 1
ATOM 708 C CA . LYS A 1 93 ? 9.357 15.421 -5.548 1.00 95.31 93 LYS A CA 1
ATOM 709 C C . LYS A 1 93 ? 8.564 15.300 -6.844 1.00 95.31 93 LYS A C 1
ATOM 711 O O . LYS A 1 93 ? 8.988 14.597 -7.760 1.00 95.31 93 LYS A O 1
ATOM 716 N N . LEU A 1 94 ? 7.407 15.961 -6.903 1.00 94.75 94 LEU A N 1
ATOM 717 C CA . LEU A 1 94 ? 6.468 15.847 -8.029 1.00 94.75 94 LEU A CA 1
ATOM 718 C C . LEU A 1 94 ? 7.122 16.178 -9.383 1.00 94.75 94 LEU A C 1
ATOM 720 O O . LEU A 1 94 ? 6.881 15.485 -10.366 1.00 94.75 94 LEU A O 1
ATOM 724 N N . ASP A 1 95 ? 8.020 17.168 -9.423 1.00 95.94 95 ASP A N 1
ATOM 725 C CA . ASP A 1 95 ? 8.761 17.566 -10.631 1.00 95.94 95 ASP A CA 1
ATOM 726 C C . ASP A 1 95 ? 9.707 16.473 -11.153 1.00 95.94 95 ASP A C 1
ATOM 728 O O . ASP A 1 95 ? 10.095 16.486 -12.322 1.00 95.94 95 ASP A O 1
ATOM 732 N N . LYS A 1 96 ? 10.098 15.524 -10.295 1.00 96.94 96 LYS A N 1
ATOM 733 C CA . LYS A 1 96 ? 11.005 14.432 -10.655 1.00 96.94 96 LYS A CA 1
ATOM 734 C C . LYS A 1 96 ? 10.295 13.202 -11.183 1.00 96.94 96 LYS A C 1
ATOM 736 O O . LYS A 1 96 ? 10.966 12.421 -11.855 1.00 96.94 96 LYS A O 1
ATOM 741 N N . ILE A 1 97 ? 8.992 13.043 -10.947 1.00 96.62 97 ILE A N 1
ATOM 742 C CA . ILE A 1 97 ? 8.236 11.836 -11.320 1.00 96.62 97 ILE A CA 1
ATOM 743 C C . ILE A 1 97 ? 8.443 11.463 -12.804 1.00 96.62 97 ILE A C 1
ATOM 745 O O . ILE A 1 97 ? 8.902 10.347 -13.052 1.00 96.62 97 ILE A O 1
ATOM 749 N N . PRO A 1 98 ? 8.292 12.380 -13.787 1.00 96.56 98 PRO A N 1
ATOM 750 C CA . PRO A 1 98 ? 8.477 12.041 -15.205 1.00 96.56 98 PRO A CA 1
ATOM 751 C C . PRO A 1 98 ? 9.905 11.613 -15.568 1.00 96.56 98 PRO A C 1
ATOM 753 O O . PRO A 1 98 ? 10.125 10.890 -16.535 1.00 96.56 98 PRO A O 1
ATOM 756 N N . THR A 1 99 ? 10.897 12.031 -14.779 1.00 96.88 99 THR A N 1
ATOM 757 C CA . THR A 1 99 ? 12.320 11.765 -15.044 1.00 96.88 99 THR A CA 1
ATOM 758 C C . THR A 1 99 ? 12.807 10.431 -14.482 1.00 96.88 99 THR A C 1
ATOM 760 O O . THR A 1 99 ? 13.941 10.026 -14.747 1.00 96.88 99 THR A O 1
ATOM 763 N N . LEU A 1 100 ? 11.977 9.748 -13.686 1.00 97.38 100 LEU A N 1
ATOM 764 C CA . LEU A 1 100 ? 12.366 8.496 -13.056 1.00 97.38 100 LEU A CA 1
ATOM 765 C C . LEU A 1 100 ? 12.524 7.381 -14.090 1.00 97.38 100 LEU A C 1
ATOM 767 O O . LEU A 1 100 ? 11.748 7.244 -15.042 1.00 97.38 100 LEU A O 1
ATOM 771 N N . LYS A 1 101 ? 13.557 6.569 -13.866 1.00 97.56 101 LYS A N 1
ATOM 772 C CA . LYS A 1 101 ? 13.814 5.367 -14.653 1.00 97.56 101 LYS A CA 1
ATOM 773 C C . LYS A 1 101 ? 12.826 4.264 -14.255 1.00 97.56 101 LYS A C 1
ATOM 775 O O . LYS A 1 101 ? 12.433 4.212 -13.085 1.00 97.56 101 LYS A O 1
ATOM 780 N N . PRO A 1 102 ? 12.470 3.373 -15.191 1.00 97.81 102 PRO A N 1
ATOM 781 C CA . PRO A 1 102 ? 11.726 2.163 -14.871 1.00 97.81 102 PRO A CA 1
ATOM 782 C C . PRO A 1 102 ? 12.413 1.347 -13.767 1.00 97.81 102 PRO A C 1
ATOM 784 O O . PRO A 1 102 ? 13.641 1.232 -13.754 1.00 97.81 102 PRO A O 1
ATOM 787 N N . ALA A 1 103 ? 11.627 0.802 -12.840 1.00 96.75 103 ALA A N 1
ATOM 788 C CA . ALA A 1 103 ? 12.131 0.115 -11.650 1.00 96.75 103 ALA A CA 1
ATOM 789 C C . ALA A 1 103 ? 12.291 -1.402 -11.845 1.00 96.75 103 ALA A C 1
ATOM 791 O O . ALA A 1 103 ? 13.178 -2.002 -11.244 1.00 96.75 103 ALA A O 1
ATOM 792 N N . PHE A 1 104 ? 11.455 -2.020 -12.688 1.00 95.31 104 PHE A N 1
ATOM 793 C CA . PHE A 1 104 ? 11.332 -3.485 -12.746 1.00 95.31 104 PHE A CA 1
ATOM 794 C C . PHE A 1 104 ? 11.728 -4.104 -14.090 1.00 95.31 104 PHE A C 1
ATOM 796 O O . PHE A 1 104 ? 12.093 -5.276 -14.146 1.00 95.31 104 PHE A O 1
ATOM 803 N N . LYS A 1 105 ? 11.695 -3.329 -15.179 1.00 94.12 105 LYS A N 1
ATOM 804 C CA . LYS A 1 105 ? 12.067 -3.775 -16.528 1.00 94.12 105 LYS A CA 1
ATOM 805 C C . LYS A 1 105 ? 12.764 -2.643 -17.273 1.00 94.12 105 LYS A C 1
ATOM 807 O O . LYS A 1 105 ? 12.351 -1.498 -17.151 1.00 94.12 105 LYS A O 1
ATOM 812 N N . LYS A 1 106 ? 13.794 -2.955 -18.071 1.00 92.81 106 LYS A N 1
ATOM 813 C CA . LYS A 1 106 ? 14.599 -1.955 -18.806 1.00 92.81 106 LYS A CA 1
ATOM 814 C C . LYS A 1 106 ? 13.745 -0.986 -19.635 1.00 92.81 106 LYS A C 1
ATOM 816 O O . LYS A 1 106 ? 13.947 0.218 -19.542 1.00 92.81 106 LYS A O 1
ATOM 821 N N . ASP A 1 107 ? 12.786 -1.528 -20.380 1.00 92.06 107 ASP A N 1
ATOM 822 C CA . ASP A 1 107 ? 11.839 -0.774 -21.211 1.00 92.06 107 ASP A CA 1
ATOM 823 C C . ASP A 1 107 ? 10.433 -0.770 -20.577 1.00 92.06 107 ASP A C 1
ATOM 825 O O . ASP A 1 107 ? 9.418 -0.828 -21.267 1.00 92.06 107 ASP A O 1
ATOM 829 N N . GLY A 1 108 ? 10.386 -0.815 -19.241 1.00 96.56 108 GLY A N 1
ATOM 830 C CA . GLY A 1 108 ? 9.158 -0.785 -18.455 1.00 96.56 108 GLY A CA 1
ATOM 831 C C . GLY A 1 108 ? 8.560 0.613 -18.325 1.00 96.56 108 GLY A C 1
ATOM 832 O O . GLY A 1 108 ? 9.145 1.617 -18.734 1.00 96.56 108 GLY A O 1
ATOM 833 N N . THR A 1 109 ? 7.385 0.672 -17.718 1.00 98.00 109 THR A N 1
ATOM 834 C CA . THR A 1 109 ? 6.625 1.905 -17.482 1.00 98.00 109 THR A CA 1
ATOM 835 C C . THR A 1 109 ? 6.510 2.250 -16.001 1.00 98.00 109 THR A C 1
ATOM 837 O O . THR A 1 109 ? 6.369 3.424 -15.662 1.00 98.00 109 THR A O 1
ATOM 840 N N . ILE A 1 110 ? 6.645 1.268 -15.109 1.00 98.06 110 ILE A N 1
ATOM 841 C CA . ILE A 1 110 ? 6.505 1.468 -13.670 1.00 98.06 110 ILE A CA 1
ATOM 842 C C . ILE A 1 110 ? 7.818 2.000 -13.097 1.00 98.06 110 ILE A C 1
ATOM 844 O O . ILE A 1 110 ? 8.898 1.453 -13.327 1.00 98.06 110 ILE A O 1
ATOM 848 N N . THR A 1 111 ? 7.727 3.061 -12.303 1.00 97.94 111 THR A N 1
ATOM 849 C CA . THR A 1 111 ? 8.859 3.696 -11.623 1.00 97.94 111 THR A CA 1
ATOM 850 C C . THR A 1 111 ? 8.705 3.607 -10.112 1.00 97.94 111 THR A C 1
ATOM 852 O O . THR A 1 111 ? 7.660 3.212 -9.596 1.00 97.94 111 THR A O 1
ATOM 855 N N . ALA A 1 112 ? 9.727 4.047 -9.379 1.00 95.88 112 ALA A N 1
ATOM 856 C CA . ALA A 1 112 ? 9.648 4.180 -7.926 1.00 95.88 112 ALA A CA 1
ATOM 857 C C . ALA A 1 112 ? 8.558 5.166 -7.448 1.00 95.88 112 ALA A C 1
ATOM 859 O O . ALA A 1 112 ? 8.177 5.106 -6.288 1.00 95.88 112 ALA A O 1
ATOM 860 N N . ALA A 1 113 ? 8.063 6.076 -8.301 1.00 95.44 113 ALA A N 1
ATOM 861 C CA . ALA A 1 113 ? 6.955 6.967 -7.937 1.00 95.44 113 ALA A CA 1
ATOM 862 C C . ALA A 1 113 ? 5.577 6.372 -8.248 1.00 95.44 113 ALA A C 1
ATOM 864 O O . ALA A 1 113 ? 4.618 6.679 -7.547 1.00 95.44 113 ALA A O 1
ATOM 865 N N . SER A 1 114 ? 5.466 5.546 -9.293 1.00 95.56 114 SER A N 1
ATOM 866 C CA . SER A 1 114 ? 4.212 4.883 -9.682 1.00 95.56 114 SER A CA 1
ATOM 867 C C . SER A 1 114 ? 4.042 3.488 -9.075 1.00 95.56 114 SER A C 1
ATOM 869 O O . SER A 1 114 ? 3.112 2.766 -9.425 1.00 95.56 114 SER A O 1
ATOM 871 N N . SER A 1 115 ? 4.910 3.124 -8.132 1.00 95.12 115 SER A N 1
ATOM 872 C CA . SER A 1 115 ? 4.793 1.935 -7.292 1.00 95.12 115 SER A CA 1
ATOM 873 C C . SER A 1 115 ? 4.823 2.326 -5.817 1.00 95.12 115 SER A C 1
ATOM 875 O O . SER A 1 115 ? 5.335 3.382 -5.447 1.00 95.12 115 SER A O 1
ATOM 877 N N . SER A 1 116 ? 4.234 1.485 -4.969 1.00 91.06 116 SER A N 1
ATOM 878 C CA . SER A 1 116 ? 4.254 1.693 -3.523 1.00 91.06 116 SER A CA 1
ATOM 879 C C . SER A 1 116 ? 5.657 1.483 -2.952 1.00 91.06 116 SER A C 1
ATOM 881 O O . SER A 1 116 ? 6.411 0.626 -3.415 1.00 91.06 116 SER A O 1
ATOM 883 N N . SER A 1 117 ? 5.991 2.251 -1.916 1.00 91.19 117 SER A N 1
ATOM 884 C CA . SER A 1 117 ? 7.215 2.066 -1.141 1.00 91.19 117 SER A CA 1
ATOM 885 C C . SER A 1 117 ? 7.140 0.836 -0.240 1.00 91.19 117 SER A C 1
ATOM 887 O O . SER A 1 117 ? 6.060 0.371 0.121 1.00 91.19 117 SER A O 1
ATOM 889 N N . ILE A 1 118 ? 8.307 0.371 0.199 1.00 94.62 118 ILE A N 1
ATOM 890 C CA . ILE A 1 118 ? 8.413 -0.452 1.404 1.00 94.62 118 ILE A CA 1
ATOM 891 C C . ILE A 1 118 ? 8.146 0.456 2.604 1.00 94.62 118 ILE A C 1
ATOM 893 O O . ILE A 1 118 ? 8.736 1.535 2.708 1.00 94.62 118 ILE A O 1
ATOM 897 N N . SER A 1 119 ? 7.216 0.063 3.468 1.00 95.12 119 SER A N 1
ATOM 898 C CA . SER A 1 119 ? 6.733 0.905 4.561 1.00 95.12 119 SER A CA 1
ATOM 899 C C . SER A 1 119 ? 6.427 0.080 5.800 1.00 95.12 119 SER A C 1
ATOM 901 O O . SER A 1 119 ? 5.958 -1.051 5.692 1.00 95.12 119 SER A O 1
ATOM 903 N N . ASP A 1 120 ? 6.645 0.692 6.962 1.00 96.44 120 ASP A N 1
ATOM 904 C CA . ASP A 1 120 ? 6.371 0.101 8.267 1.00 96.44 120 ASP A CA 1
ATOM 905 C C . ASP A 1 120 ? 5.121 0.748 8.871 1.00 96.44 120 ASP A C 1
ATOM 907 O O . ASP A 1 120 ? 5.007 1.974 8.925 1.00 96.44 120 ASP A O 1
ATOM 911 N N . GLY A 1 121 ? 4.180 -0.066 9.346 1.00 95.75 121 GLY A N 1
ATOM 912 C CA . GLY A 1 121 ? 2.950 0.420 9.965 1.00 95.75 121 GLY A CA 1
ATOM 913 C C . GLY A 1 121 ? 2.074 -0.706 10.504 1.00 95.75 121 GLY A C 1
ATOM 914 O O . GLY A 1 121 ? 2.269 -1.878 10.187 1.00 95.75 121 GLY A O 1
ATOM 915 N N . ALA A 1 122 ? 1.095 -0.343 11.332 1.00 97.75 122 ALA A N 1
ATOM 916 C CA . ALA A 1 122 ? 0.088 -1.258 11.853 1.00 97.75 122 ALA A CA 1
ATOM 917 C C . ALA A 1 122 ? -1.271 -0.556 11.947 1.00 97.75 122 ALA A C 1
ATOM 919 O O . ALA A 1 122 ? -1.342 0.635 12.240 1.00 97.75 122 ALA A O 1
ATOM 920 N N . ALA A 1 123 ? -2.348 -1.312 11.739 1.00 97.88 123 ALA A N 1
ATOM 921 C CA . ALA A 1 123 ? -3.723 -0.856 11.914 1.00 97.88 123 ALA A CA 1
ATOM 922 C C . ALA A 1 123 ? -4.548 -1.954 12.597 1.00 97.88 123 ALA A C 1
ATOM 924 O O . ALA A 1 123 ? -4.314 -3.144 12.378 1.00 97.88 123 ALA A O 1
ATOM 925 N N . ALA A 1 124 ? -5.518 -1.565 13.424 1.00 97.81 124 ALA A N 1
ATOM 926 C CA . ALA A 1 124 ? -6.393 -2.495 14.132 1.00 97.81 124 ALA A CA 1
ATOM 927 C C . ALA A 1 124 ? -7.820 -1.947 14.230 1.00 97.81 124 ALA A C 1
ATOM 929 O O . ALA A 1 124 ? -8.032 -0.743 14.341 1.00 97.81 124 ALA A O 1
ATOM 930 N N . LEU A 1 125 ? -8.799 -2.853 14.226 1.00 97.56 125 LEU A N 1
ATOM 931 C CA . LEU A 1 125 ? -10.218 -2.542 14.389 1.00 97.56 125 LEU A CA 1
ATOM 932 C C . LEU A 1 125 ? -10.814 -3.43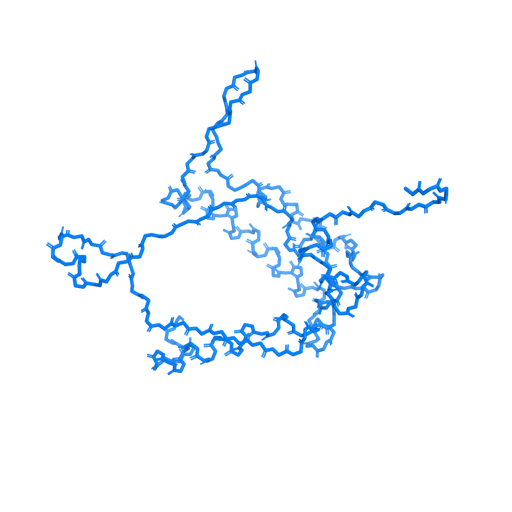4 15.480 1.00 97.56 125 LEU A C 1
ATOM 934 O O . LEU A 1 125 ? -10.524 -4.630 15.541 1.00 97.56 125 LEU A O 1
ATOM 938 N N . VAL A 1 126 ? -11.696 -2.873 16.307 1.00 97.50 126 VAL A N 1
ATOM 939 C CA . VAL A 1 126 ? -12.502 -3.653 17.256 1.00 97.50 126 VAL A CA 1
ATOM 940 C C . VAL A 1 126 ? -13.814 -4.030 16.582 1.00 97.50 126 VAL A C 1
ATOM 942 O O . VAL A 1 126 ? -14.628 -3.168 16.256 1.00 97.50 126 VAL A O 1
ATOM 945 N N . LEU A 1 127 ? -14.030 -5.330 16.383 1.00 97.94 127 LEU A N 1
ATOM 946 C CA . LEU A 1 127 ? -15.259 -5.851 15.792 1.00 97.94 127 LEU A CA 1
ATOM 947 C C . LEU A 1 127 ? -16.214 -6.346 16.875 1.00 97.94 127 LEU A C 1
ATOM 949 O O . LEU A 1 127 ? -15.815 -7.006 17.835 1.00 97.94 127 LEU A O 1
ATOM 953 N N . MET A 1 128 ? -17.500 -6.061 16.694 1.00 97.56 128 MET A N 1
ATOM 954 C CA . MET A 1 128 ? -18.551 -6.497 17.604 1.00 97.56 128 MET A CA 1
ATOM 955 C C . MET A 1 128 ? -19.827 -6.818 16.829 1.00 97.56 128 MET A C 1
ATOM 957 O O . MET A 1 128 ? -20.106 -6.224 15.787 1.00 97.56 128 MET A O 1
ATOM 961 N N . ARG A 1 129 ? -20.635 -7.744 17.353 1.00 98.12 129 ARG A N 1
ATOM 962 C CA . ARG A 1 129 ? -22.017 -7.897 16.886 1.00 98.12 129 ARG A CA 1
ATOM 963 C C . ARG A 1 129 ? -22.804 -6.630 17.215 1.00 98.12 129 ARG A C 1
ATOM 965 O O . ARG A 1 129 ? -22.691 -6.113 18.323 1.00 98.12 129 ARG A O 1
ATOM 972 N N . ALA A 1 130 ? -23.654 -6.189 16.290 1.00 97.62 130 ALA A N 1
ATOM 973 C CA . ALA A 1 130 ? -24.498 -5.010 16.493 1.00 97.62 130 ALA A CA 1
ATOM 974 C C . ALA A 1 130 ? -25.383 -5.127 17.750 1.00 97.62 130 ALA A C 1
ATOM 976 O O . ALA A 1 130 ? -25.523 -4.157 18.487 1.00 97.62 130 ALA A O 1
ATOM 977 N N . SER A 1 131 ? -25.908 -6.324 18.041 1.00 97.94 131 SER A N 1
ATOM 978 C CA . SER A 1 131 ? -26.694 -6.584 19.256 1.00 97.94 131 SER A CA 1
ATOM 979 C C . SER A 1 131 ? -25.887 -6.350 20.535 1.00 97.94 131 SER A C 1
ATOM 981 O O . SER A 1 131 ? -26.335 -5.635 21.422 1.00 97.94 131 SER A O 1
ATOM 983 N N . SER A 1 132 ? -24.664 -6.878 20.606 1.00 98.31 132 SER A N 1
ATOM 984 C CA . SER A 1 132 ? -23.789 -6.699 21.768 1.00 98.31 132 SER A CA 1
ATOM 985 C C . SER A 1 132 ? -23.328 -5.250 21.942 1.00 98.31 132 SER A C 1
ATOM 987 O O . SER A 1 132 ? -23.144 -4.806 23.072 1.00 98.31 132 SER A O 1
ATOM 989 N N . ALA A 1 133 ? -23.152 -4.506 20.845 1.00 97.81 133 ALA A N 1
ATOM 990 C CA . ALA A 1 133 ? -22.866 -3.075 20.916 1.00 97.81 133 ALA A CA 1
ATOM 991 C C . ALA A 1 133 ? -24.061 -2.306 21.502 1.00 97.81 133 ALA A C 1
ATOM 993 O O . ALA A 1 133 ? -23.869 -1.491 22.402 1.00 97.81 133 ALA A O 1
ATOM 994 N N . ALA A 1 134 ? -25.285 -2.629 21.063 1.00 97.38 134 ALA A N 1
ATOM 995 C CA . ALA A 1 134 ? -26.517 -2.021 21.563 1.00 97.38 134 ALA A CA 1
ATOM 996 C C . ALA A 1 134 ? -26.760 -2.314 23.055 1.00 97.38 134 ALA A C 1
ATOM 998 O O . ALA A 1 134 ? -27.023 -1.389 23.818 1.00 97.38 134 ALA A O 1
ATOM 999 N N . GLU A 1 135 ? -26.592 -3.567 23.495 1.00 98.25 135 GLU A N 1
ATOM 1000 C CA . GLU A 1 135 ? -26.700 -3.963 24.914 1.00 98.25 135 GLU A CA 1
ATOM 1001 C C . GLU A 1 135 ? -25.736 -3.186 25.822 1.00 98.25 135 GLU A C 1
ATOM 1003 O O . GLU A 1 135 ? -26.034 -2.932 26.987 1.00 98.25 135 GLU A O 1
ATOM 1008 N N . ARG A 1 136 ? -24.573 -2.802 25.286 1.00 97.88 136 ARG A N 1
ATOM 1009 C CA . ARG A 1 136 ? -23.524 -2.072 26.010 1.00 97.88 136 ARG A CA 1
ATOM 1010 C C . ARG A 1 136 ? -23.611 -0.553 25.845 1.00 97.88 136 ARG A C 1
ATOM 1012 O O . ARG A 1 136 ? -22.754 0.144 26.380 1.00 97.88 136 ARG A O 1
ATOM 1019 N N . GLY A 1 137 ? -24.588 -0.039 25.095 1.00 98.00 137 GLY A N 1
ATOM 1020 C CA . GLY A 1 137 ? -24.709 1.393 24.798 1.00 98.00 137 GLY A CA 1
ATOM 1021 C C . GLY A 1 137 ? -23.548 1.960 23.969 1.00 98.00 137 GLY A C 1
ATOM 1022 O O . GLY A 1 137 ? -23.264 3.153 24.045 1.00 98.00 137 GLY A O 1
ATOM 1023 N N . LEU A 1 138 ? -22.847 1.119 23.202 1.00 97.88 138 LEU A N 1
ATOM 1024 C CA . LEU A 1 138 ? -21.750 1.539 22.329 1.00 97.88 138 LEU A CA 1
ATOM 1025 C C . LEU A 1 138 ? -22.297 2.027 20.985 1.00 97.88 138 LEU A C 1
ATOM 1027 O O . LEU A 1 138 ? -23.265 1.473 20.469 1.00 97.88 138 LEU A O 1
ATOM 1031 N N . SER A 1 139 ? -21.637 3.024 20.391 1.00 97.31 139 SER A N 1
ATOM 1032 C CA . SER A 1 139 ? -21.960 3.551 19.056 1.00 97.31 139 SER A CA 1
ATOM 1033 C C . SER A 1 139 ? -20.942 3.047 18.023 1.00 97.31 139 SER A C 1
ATOM 1035 O O . SER A 1 139 ? -19.811 3.534 18.015 1.00 97.31 139 SER A O 1
ATOM 1037 N N . PRO A 1 140 ? -21.283 2.059 17.172 1.00 97.75 140 PRO A N 1
ATOM 1038 C CA . PRO A 1 140 ? -20.380 1.577 16.128 1.00 97.75 140 PRO A CA 1
ATOM 1039 C C . PRO A 1 140 ? -20.111 2.650 15.066 1.00 97.75 140 PRO A C 1
ATOM 1041 O O . PRO A 1 140 ? -21.025 3.374 14.682 1.00 97.75 140 PRO A O 1
ATOM 1044 N N . LEU A 1 141 ? -18.884 2.696 14.534 1.00 97.50 141 LEU A N 1
ATOM 1045 C CA . LEU A 1 141 ? -18.509 3.627 13.457 1.00 97.50 141 LEU A CA 1
ATOM 1046 C C . LEU A 1 141 ? -19.100 3.229 12.097 1.00 97.50 141 LEU A C 1
ATOM 1048 O O . LEU A 1 141 ? -19.453 4.080 11.289 1.00 97.50 141 LEU A O 1
ATOM 1052 N N . ALA A 1 142 ? -19.192 1.924 11.838 1.00 97.50 142 ALA A N 1
ATOM 1053 C CA . ALA A 1 142 ? -19.689 1.370 10.586 1.00 97.50 142 ALA A CA 1
ATOM 1054 C C . ALA A 1 142 ? -20.201 -0.063 10.789 1.00 97.50 142 ALA A C 1
ATOM 1056 O O . ALA A 1 142 ? -19.979 -0.692 11.827 1.00 97.50 142 ALA A O 1
ATOM 1057 N N . ARG A 1 143 ? -20.862 -0.603 9.761 1.00 97.44 143 ARG A N 1
ATOM 1058 C CA . ARG A 1 143 ? -21.298 -2.002 9.692 1.00 97.44 143 ARG A CA 1
ATOM 1059 C C . ARG A 1 143 ? -20.647 -2.682 8.495 1.00 97.44 143 ARG A C 1
ATOM 1061 O O . ARG A 1 143 ? -20.745 -2.184 7.379 1.00 97.44 143 ARG A O 1
ATOM 1068 N N . ILE A 1 144 ? -20.068 -3.861 8.709 1.00 98.06 144 ILE A N 1
ATOM 1069 C CA . ILE A 1 144 ? -19.603 -4.720 7.614 1.00 98.06 144 ILE A CA 1
ATOM 1070 C C . ILE A 1 144 ? -20.840 -5.306 6.922 1.00 98.06 144 ILE A C 1
ATOM 1072 O O . ILE A 1 144 ? -21.534 -6.149 7.492 1.00 98.06 144 ILE A O 1
ATOM 1076 N N . VAL A 1 145 ? -21.156 -4.813 5.721 1.00 97.88 145 VAL A N 1
ATOM 1077 C CA . VAL A 1 145 ? -22.322 -5.262 4.937 1.00 97.88 145 VAL A CA 1
ATOM 1078 C C . VAL A 1 145 ? -22.022 -6.574 4.222 1.00 97.88 145 VAL A C 1
ATOM 1080 O O . VAL A 1 145 ? -22.813 -7.512 4.283 1.00 97.88 145 VAL A O 1
ATOM 1083 N N . SER A 1 146 ? -20.861 -6.658 3.582 1.00 98.44 146 SER A N 1
ATOM 1084 C CA . SER A 1 146 ? -20.368 -7.864 2.934 1.00 98.44 146 SER A CA 1
ATOM 1085 C C . SER A 1 146 ? -18.840 -7.846 2.893 1.00 98.44 146 SER A C 1
ATOM 1087 O O . SER A 1 146 ? -18.199 -6.816 3.089 1.00 98.44 146 SER A O 1
ATOM 1089 N N . HIS A 1 147 ? -18.252 -9.011 2.640 1.00 98.25 147 HIS A N 1
ATOM 1090 C CA . HIS A 1 147 ? -16.850 -9.150 2.268 1.00 98.25 147 HIS A CA 1
ATOM 1091 C C . HIS A 1 147 ? -16.718 -10.325 1.295 1.00 98.25 147 HIS A C 1
ATOM 1093 O O . HIS A 1 147 ? -17.564 -11.235 1.262 1.00 98.25 147 HIS A O 1
ATOM 1099 N N . ALA A 1 148 ? -15.669 -10.324 0.481 1.00 98.31 148 ALA A N 1
ATOM 1100 C CA . ALA A 1 148 ? -15.403 -11.399 -0.458 1.00 98.31 148 ALA A CA 1
ATOM 1101 C C . ALA A 1 148 ? -13.907 -11.560 -0.709 1.00 98.31 148 ALA A C 1
ATOM 1103 O O . ALA A 1 148 ? -13.139 -10.609 -0.629 1.00 98.31 148 ALA A O 1
ATOM 1104 N N . VAL A 1 149 ? -13.533 -12.790 -1.046 1.00 98.00 149 VAL A N 1
ATOM 1105 C CA . VAL A 1 149 ? -12.212 -13.143 -1.558 1.00 98.00 149 VAL A CA 1
ATOM 1106 C C . VAL A 1 149 ? -12.359 -13.670 -2.980 1.00 98.00 149 VAL A C 1
ATOM 1108 O O . VAL A 1 149 ? -13.373 -14.308 -3.319 1.00 98.00 149 VAL A O 1
ATOM 1111 N N . PHE A 1 150 ? -11.342 -13.397 -3.789 1.00 97.69 150 PHE A N 1
ATOM 1112 C CA . PHE A 1 150 ? -11.201 -13.867 -5.157 1.00 97.69 150 PHE A CA 1
ATOM 1113 C C . PHE A 1 150 ? -9.722 -14.132 -5.440 1.00 97.69 150 PHE A C 1
ATOM 1115 O O . PHE A 1 150 ? -8.863 -13.388 -4.975 1.00 97.69 150 PHE A O 1
ATOM 1122 N N . ALA A 1 151 ? -9.447 -15.195 -6.185 1.00 95.44 151 ALA A N 1
ATOM 1123 C CA . ALA A 1 151 ? -8.116 -15.568 -6.627 1.00 95.44 151 ALA A CA 1
ATOM 1124 C C . ALA A 1 151 ? -8.220 -16.137 -8.043 1.00 95.44 151 ALA A C 1
ATOM 1126 O O . ALA A 1 151 ? -9.233 -16.745 -8.395 1.00 95.44 151 ALA A O 1
ATOM 1127 N N . HIS A 1 152 ? -7.175 -15.928 -8.831 1.00 94.75 152 HIS A N 1
ATOM 1128 C CA . HIS A 1 152 ? -6.991 -16.516 -10.153 1.00 94.75 152 HIS A CA 1
ATOM 1129 C C . HIS A 1 152 ? -5.485 -16.655 -10.414 1.00 94.75 152 HIS A C 1
ATOM 1131 O O . HIS A 1 152 ? -4.731 -16.733 -9.442 1.00 94.75 152 HIS A O 1
ATOM 1137 N N . GLU A 1 153 ? -5.043 -16.752 -11.670 1.00 95.19 153 GLU A N 1
ATOM 1138 C CA . GLU A 1 153 ? -3.640 -17.023 -11.991 1.00 95.19 153 GLU A CA 1
ATOM 1139 C C . GLU A 1 153 ? -2.690 -16.067 -11.234 1.00 95.19 153 GLU A C 1
ATOM 1141 O O . GLU A 1 153 ? -2.904 -14.851 -11.289 1.00 95.19 153 GLU A O 1
ATOM 1146 N N . PRO A 1 154 ? -1.638 -16.577 -10.554 1.00 92.88 154 PRO A N 1
ATOM 1147 C CA . PRO A 1 154 ? -0.744 -15.758 -9.728 1.00 92.88 154 PRO A CA 1
ATOM 1148 C C . PRO A 1 154 ? -0.169 -14.550 -10.470 1.00 92.88 154 PRO A C 1
ATOM 1150 O O . PRO A 1 154 ? -0.144 -13.441 -9.940 1.00 92.88 154 PRO A O 1
ATOM 1153 N N . SER A 1 155 ? 0.170 -14.735 -11.749 1.00 93.75 155 SER A N 1
ATOM 1154 C CA . SER A 1 155 ? 0.715 -13.682 -12.604 1.00 93.75 155 SER A CA 1
ATOM 1155 C C . SER A 1 155 ? -0.234 -12.506 -12.854 1.00 93.75 155 SER A C 1
ATOM 1157 O O . SER A 1 155 ? 0.193 -11.463 -13.341 1.00 93.75 155 SER A O 1
ATOM 1159 N N . TRP A 1 156 ? -1.526 -12.663 -12.554 1.00 95.94 156 TRP A N 1
ATOM 1160 C CA . TRP A 1 156 ? -2.559 -11.650 -12.758 1.00 95.94 156 TRP A CA 1
ATOM 1161 C C . TRP A 1 156 ? -3.143 -11.106 -11.447 1.00 95.94 156 TRP A C 1
ATOM 1163 O O . TRP A 1 156 ? -4.205 -10.475 -11.466 1.00 95.94 156 TRP A O 1
ATOM 1173 N N . PHE A 1 157 ? -2.433 -11.261 -10.320 1.00 94.50 157 PHE A N 1
ATOM 1174 C CA . PHE A 1 157 ? -2.884 -10.798 -8.999 1.00 94.50 157 PHE A CA 1
ATOM 1175 C C . PHE A 1 157 ? -3.349 -9.333 -8.982 1.00 94.50 157 PHE A C 1
ATOM 1177 O O . PHE A 1 157 ? -4.298 -9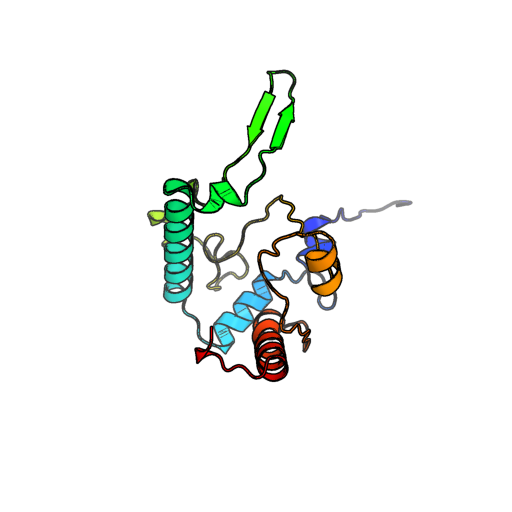.000 -8.274 1.00 94.50 157 PHE A O 1
ATOM 1184 N N . ALA A 1 158 ? -2.739 -8.463 -9.798 1.00 94.75 158 ALA A N 1
ATOM 1185 C CA . ALA A 1 158 ? -3.097 -7.048 -9.902 1.00 94.75 158 ALA A CA 1
ATOM 1186 C C . ALA A 1 158 ? -4.567 -6.819 -10.314 1.00 94.75 158 ALA A C 1
ATOM 1188 O O . ALA A 1 158 ? -5.131 -5.764 -10.037 1.00 94.75 158 ALA A O 1
ATOM 1189 N N . THR A 1 159 ? -5.208 -7.810 -10.946 1.00 97.12 159 THR A N 1
ATOM 1190 C CA . THR A 1 159 ? -6.619 -7.752 -11.364 1.00 97.12 159 THR A CA 1
ATOM 1191 C C . THR A 1 159 ? -7.574 -8.528 -10.457 1.00 97.12 159 THR A C 1
ATOM 1193 O O . THR A 1 159 ? -8.790 -8.353 -10.561 1.00 97.12 159 THR A O 1
ATOM 1196 N N . ALA A 1 160 ? -7.058 -9.306 -9.501 1.00 97.56 160 ALA A N 1
ATOM 1197 C CA . ALA A 1 160 ? -7.875 -10.039 -8.535 1.00 97.56 160 ALA A CA 1
ATOM 1198 C C . ALA A 1 160 ? -8.865 -9.149 -7.742 1.00 97.56 160 ALA A C 1
ATOM 1200 O O . ALA A 1 160 ? -9.996 -9.598 -7.508 1.00 97.56 160 ALA A O 1
ATOM 1201 N N . PRO A 1 161 ? -8.534 -7.883 -7.386 1.00 97.50 161 PRO A N 1
ATOM 1202 C CA . PRO A 1 161 ? -9.483 -6.986 -6.726 1.00 97.50 161 PRO A CA 1
ATOM 1203 C C . PRO A 1 161 ? -10.778 -6.732 -7.510 1.00 97.50 161 PRO A C 1
ATOM 1205 O O . PRO A 1 161 ? -11.808 -6.477 -6.885 1.00 97.50 161 PRO A O 1
ATOM 1208 N N . ILE A 1 162 ? -10.776 -6.851 -8.845 1.00 97.44 162 ILE A N 1
ATOM 1209 C CA . ILE A 1 162 ? -11.981 -6.671 -9.674 1.00 97.44 162 ILE A CA 1
ATOM 1210 C C . ILE A 1 162 ? -13.014 -7.748 -9.322 1.00 97.44 162 ILE A C 1
ATOM 1212 O O . ILE A 1 162 ? -14.157 -7.432 -8.989 1.00 97.44 162 ILE A O 1
ATOM 1216 N N . GLY A 1 163 ? -12.598 -9.019 -9.314 1.00 97.88 163 GLY A N 1
ATOM 1217 C CA . GLY A 1 163 ? -13.477 -10.141 -8.974 1.00 97.88 163 GLY A CA 1
ATOM 1218 C C . GLY A 1 163 ? -13.922 -10.124 -7.509 1.00 97.88 163 GLY A C 1
ATOM 1219 O O . GLY A 1 163 ? -15.084 -10.409 -7.204 1.00 97.88 163 GLY A O 1
ATOM 1220 N N . ALA A 1 164 ? -13.027 -9.736 -6.593 1.00 98.44 164 ALA A N 1
ATOM 1221 C CA . ALA A 1 164 ? -13.368 -9.588 -5.178 1.00 98.44 164 ALA A CA 1
ATOM 1222 C C . ALA A 1 164 ? -14.426 -8.491 -4.965 1.00 98.44 164 ALA A C 1
ATOM 1224 O O . ALA A 1 164 ? -15.421 -8.729 -4.278 1.00 98.44 164 ALA A O 1
ATOM 1225 N N . THR A 1 165 ? -14.256 -7.334 -5.612 1.00 98.19 165 THR A N 1
ATOM 1226 C CA . THR A 1 165 ? -15.185 -6.196 -5.526 1.00 98.19 165 THR A CA 1
ATOM 1227 C C . THR A 1 165 ? -16.554 -6.545 -6.098 1.00 98.19 165 THR A C 1
ATOM 1229 O O . THR A 1 165 ? -17.561 -6.371 -5.415 1.00 98.19 165 THR A O 1
ATOM 1232 N N . GLN A 1 166 ? -16.610 -7.124 -7.304 1.00 98.12 166 GLN A N 1
ATOM 1233 C CA . GLN A 1 166 ? -17.873 -7.547 -7.925 1.00 98.12 166 GLN A CA 1
ATOM 1234 C C . GLN A 1 166 ? -18.648 -8.525 -7.031 1.00 98.12 166 GLN A C 1
ATOM 1236 O O . GLN A 1 166 ? -19.854 -8.381 -6.832 1.00 98.12 166 GLN A O 1
ATOM 1241 N N . LYS A 1 167 ? -17.949 -9.496 -6.430 1.00 98.44 167 LYS A N 1
ATOM 1242 C CA . LYS A 1 167 ? -18.552 -10.479 -5.522 1.00 98.44 167 LYS A CA 1
ATOM 1243 C C . LYS A 1 167 ? -19.018 -9.855 -4.205 1.00 98.44 167 LYS A C 1
ATOM 1245 O O . LYS A 1 167 ? -20.056 -10.264 -3.683 1.00 98.44 167 LYS A O 1
ATOM 1250 N N . ALA A 1 168 ? -18.272 -8.899 -3.651 1.00 98.56 168 ALA A N 1
ATOM 1251 C CA . ALA A 1 168 ? -18.668 -8.181 -2.441 1.00 98.56 168 ALA A CA 1
ATOM 1252 C C . ALA A 1 168 ? -19.918 -7.319 -2.684 1.00 98.5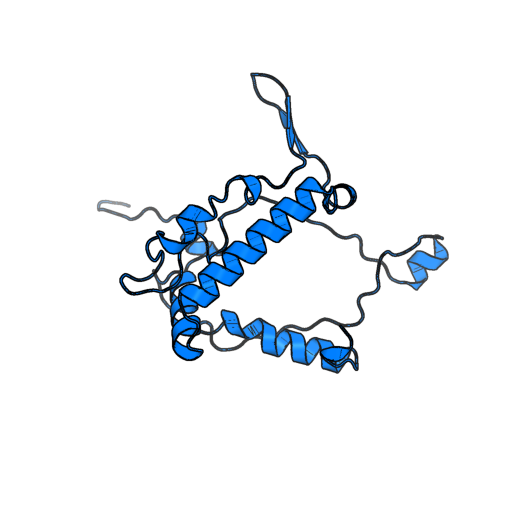6 168 ALA A C 1
ATOM 1254 O O . ALA A 1 168 ? -20.873 -7.416 -1.910 1.00 98.56 168 ALA A O 1
ATOM 1255 N N . LEU A 1 169 ? -19.960 -6.563 -3.785 1.00 98.56 169 LEU A N 1
ATOM 1256 C CA . LEU A 1 169 ? -21.113 -5.744 -4.173 1.00 98.56 169 LEU A CA 1
ATOM 1257 C C . LEU A 1 169 ? -22.364 -6.599 -4.404 1.00 98.56 169 LEU A C 1
ATOM 1259 O O . LEU A 1 169 ? -23.402 -6.342 -3.799 1.00 98.56 169 LEU A O 1
ATOM 1263 N N . ALA A 1 170 ? -22.245 -7.695 -5.160 1.00 98.31 170 ALA A N 1
ATOM 1264 C CA . ALA A 1 170 ? -23.358 -8.618 -5.384 1.00 98.31 170 ALA A CA 1
ATOM 1265 C C . ALA A 1 170 ? -23.911 -9.207 -4.072 1.00 98.31 170 ALA A C 1
ATOM 1267 O O . ALA A 1 170 ? -25.123 -9.314 -3.904 1.00 98.31 170 ALA A O 1
ATOM 1268 N N . ARG A 1 171 ? -23.040 -9.547 -3.108 1.00 98.50 171 ARG A N 1
ATOM 1269 C CA . ARG A 1 171 ? -23.453 -10.014 -1.768 1.00 98.50 171 ARG A CA 1
ATOM 1270 C C . ARG A 1 171 ? -24.134 -8.929 -0.937 1.00 98.50 171 ARG A C 1
ATOM 1272 O O . ARG A 1 171 ? -24.983 -9.258 -0.116 1.00 98.50 171 ARG A O 1
ATOM 1279 N N . ALA A 1 172 ? -23.739 -7.671 -1.117 1.00 98.31 172 ALA A N 1
ATOM 1280 C CA . ALA A 1 172 ? -24.371 -6.527 -0.467 1.00 98.31 172 ALA A CA 1
ATOM 1281 C C . ALA A 1 172 ? -25.695 -6.121 -1.140 1.00 98.31 172 ALA A C 1
ATOM 1283 O O . ALA A 1 172 ? -26.463 -5.369 -0.545 1.00 98.31 172 ALA A O 1
ATOM 1284 N N . GLY A 1 173 ? -25.968 -6.618 -2.353 1.00 98.19 173 GLY A N 1
ATOM 1285 C CA . GLY A 1 173 ? -27.072 -6.142 -3.185 1.00 98.19 173 GLY A CA 1
ATOM 1286 C C . GLY A 1 173 ? -26.834 -4.731 -3.729 1.00 98.19 173 GLY A C 1
ATOM 1287 O O . GLY A 1 173 ? -27.797 -4.003 -3.940 1.00 98.19 173 GLY A O 1
ATOM 1288 N N . TRP A 1 174 ? -25.570 -4.334 -3.903 1.00 98.38 174 TRP A N 1
ATOM 1289 C CA . TRP A 1 174 ? -25.155 -3.008 -4.368 1.00 98.38 174 TRP A CA 1
ATOM 1290 C C . TRP A 1 174 ? -24.601 -3.058 -5.793 1.00 98.38 174 TRP A C 1
ATOM 1292 O O . TRP A 1 174 ? -24.135 -4.094 -6.275 1.00 98.38 174 TRP A O 1
ATOM 1302 N N . SER A 1 175 ? -24.616 -1.904 -6.442 1.00 97.31 175 SER A N 1
ATOM 1303 C CA . SER A 1 175 ? -23.914 -1.579 -7.677 1.00 97.31 175 SER A CA 1
ATOM 1304 C C . SER A 1 175 ? -22.680 -0.719 -7.384 1.00 97.31 175 SER A C 1
ATOM 1306 O O . SER A 1 175 ? -22.475 -0.250 -6.268 1.00 97.31 175 SER A O 1
ATOM 1308 N N . VAL A 1 176 ? -21.839 -0.494 -8.398 1.00 96.88 176 VAL A N 1
ATOM 1309 C CA . VAL A 1 176 ? -20.682 0.412 -8.271 1.00 96.88 176 VAL A CA 1
ATOM 1310 C C . VAL A 1 176 ? -21.137 1.854 -8.023 1.00 96.88 176 VAL A C 1
ATOM 1312 O O . VAL A 1 176 ? -20.429 2.605 -7.371 1.00 96.88 176 VAL A O 1
ATOM 1315 N N . GLN A 1 177 ? -22.314 2.234 -8.524 1.00 97.44 177 GLN A N 1
ATOM 1316 C CA . GLN A 1 177 ? -22.873 3.580 -8.384 1.00 97.44 177 GLN A CA 1
ATOM 1317 C C . GLN A 1 177 ? -23.400 3.877 -6.972 1.00 97.44 177 GLN A C 1
ATOM 1319 O O . GLN A 1 177 ? -23.676 5.035 -6.675 1.00 97.44 177 GLN A O 1
ATOM 1324 N N . ASP A 1 178 ? -23.539 2.859 -6.119 1.00 95.25 178 ASP A N 1
ATOM 1325 C CA . ASP A 1 178 ? -23.984 3.018 -4.730 1.00 95.25 178 ASP A CA 1
ATOM 1326 C C . ASP A 1 178 ? -22.834 3.385 -3.765 1.00 95.25 178 ASP A C 1
ATOM 1328 O O . ASP A 1 178 ? -23.079 3.538 -2.567 1.00 95.25 178 ASP A O 1
ATOM 1332 N N . VAL A 1 179 ? -21.592 3.495 -4.264 1.00 93.06 179 VAL A N 1
ATOM 1333 C CA . VAL A 1 179 ? -20.358 3.737 -3.488 1.00 93.06 179 VAL A CA 1
ATOM 1334 C C . VAL A 1 179 ? -19.718 5.072 -3.849 1.00 93.06 179 VAL A C 1
ATOM 1336 O O . VAL A 1 179 ? -19.642 5.390 -5.057 1.00 93.06 179 VAL A O 1
#

InterPro domains:
  IPR016039 Thiolase-like [G3DSA:3.40.47.10] (12-179)
  IPR016039 Thiolase-like [G3DSA:3.40.47.10] (64-144)
  IPR016039 Thiolase-like [SSF53901] (2-138)
  IPR016039 Thiolase-like [SSF53901] (117-179)
  IPR020616 Thiolase, N-terminal [PF00108] (3-130)

pLDDT: mean 96.25, std 2.69, range [73.88, 98.56]

Radius of gyration: 21.33 Å; chains: 1; bounding box: 60×48×48 Å

Secondary structure (DSSP, 8-state):
--SS------HHIIIIIB-SSSTT-BHHHHHHHHHHHHT--HHHHHHHHHHHHHHHHHHHHHTTTTTT---EEEEETTEEEEE-S-HHHHH--GGGGGGPPBSSSTT-S-BTTTSPPP-----------HHHHHHTT---S------------GGGGGGHHHHHHHHHHHHHT--GGG-